Protein AF-A0A942SAV4-F1 (afdb_monomer_lite)

Structure (mmCIF, N/CA/C/O backbone):
data_AF-A0A942SAV4-F1
#
_entry.id   AF-A0A942SAV4-F1
#
loop_
_atom_site.group_PDB
_atom_site.id
_atom_site.type_symbol
_atom_site.label_atom_id
_atom_site.label_alt_id
_atom_site.label_comp_id
_atom_site.label_asym_id
_atom_site.label_entity_id
_atom_site.label_seq_id
_atom_site.pdbx_PDB_ins_code
_atom_site.Cartn_x
_atom_site.Cartn_y
_atom_site.Cartn_z
_atom_site.occupancy
_atom_site.B_iso_or_equiv
_atom_site.auth_seq_id
_atom_site.auth_comp_id
_atom_site.auth_asym_id
_atom_site.auth_atom_id
_atom_site.pdbx_PDB_model_num
ATOM 1 N N . MET A 1 1 ? 0.467 7.451 -10.225 1.00 91.62 1 MET A N 1
ATOM 2 C CA . MET A 1 1 ? -0.670 8.255 -9.726 1.00 91.62 1 MET A CA 1
ATOM 3 C C . MET A 1 1 ? -0.835 8.027 -8.230 1.00 91.62 1 MET A C 1
ATOM 5 O O . MET A 1 1 ? -0.537 6.926 -7.783 1.00 91.62 1 MET A O 1
ATOM 9 N N . ARG A 1 2 ? -1.259 9.038 -7.461 1.00 95.00 2 ARG A N 1
ATOM 10 C CA . ARG A 1 2 ? -1.542 8.909 -6.021 1.00 95.00 2 ARG A CA 1
ATOM 11 C C . ARG A 1 2 ? -3.050 8.788 -5.810 1.00 95.00 2 ARG A C 1
ATOM 13 O O . ARG A 1 2 ? -3.794 9.577 -6.384 1.00 95.00 2 ARG A O 1
ATOM 20 N N . LEU A 1 3 ? -3.468 7.812 -5.016 1.00 94.88 3 LEU A N 1
ATOM 21 C CA . LEU A 1 3 ? -4.847 7.584 -4.600 1.00 94.88 3 LEU A CA 1
ATOM 22 C C . LEU A 1 3 ? -4.964 7.820 -3.097 1.00 94.88 3 LEU A C 1
ATOM 24 O O . LEU A 1 3 ? -4.041 7.489 -2.352 1.00 94.88 3 LEU A O 1
ATOM 28 N N . THR A 1 4 ? -6.101 8.363 -2.675 1.00 95.50 4 THR A N 1
ATOM 29 C CA .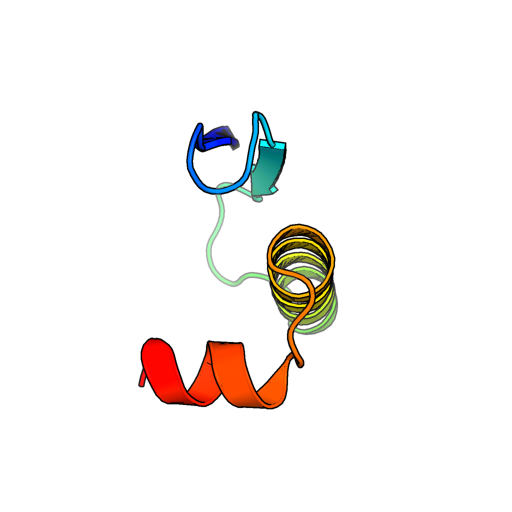 THR A 1 4 ? -6.414 8.621 -1.268 1.00 95.50 4 THR A CA 1
ATOM 30 C C . THR A 1 4 ? -7.745 7.970 -0.923 1.00 95.50 4 THR A C 1
ATOM 32 O O . THR A 1 4 ? -8.685 8.032 -1.716 1.00 95.50 4 THR A O 1
ATOM 35 N N . THR A 1 5 ? -7.839 7.377 0.261 1.00 95.12 5 THR A N 1
ATOM 36 C CA . THR A 1 5 ? -9.110 6.961 0.867 1.00 95.12 5 THR A CA 1
ATOM 37 C C . THR A 1 5 ? -9.276 7.634 2.224 1.00 95.12 5 THR A C 1
ATOM 39 O O . THR A 1 5 ? -8.285 7.946 2.875 1.00 95.12 5 THR A O 1
ATOM 42 N N . GLN A 1 6 ? -10.523 7.865 2.634 1.00 96.38 6 GLN A N 1
ATOM 43 C CA . GLN A 1 6 ? -10.884 8.312 3.989 1.00 96.38 6 GLN A CA 1
ATOM 44 C C . GLN A 1 6 ? -11.521 7.181 4.817 1.00 96.38 6 GLN A C 1
ATOM 46 O O . GLN A 1 6 ? -11.896 7.371 5.975 1.00 96.38 6 GLN A O 1
ATOM 51 N N . GLN A 1 7 ? -11.691 5.995 4.225 1.00 93.38 7 GLN A N 1
ATOM 52 C CA . GLN A 1 7 ? -12.267 4.849 4.914 1.00 93.38 7 GLN A CA 1
ATOM 53 C C . GLN A 1 7 ? -11.246 4.259 5.890 1.00 93.38 7 GLN A C 1
ATOM 55 O O . GLN A 1 7 ? -10.128 3.943 5.489 1.00 93.38 7 GLN A O 1
ATOM 60 N N . ASN A 1 8 ? -11.663 4.034 7.140 1.00 92.31 8 ASN A N 1
ATOM 61 C CA . ASN A 1 8 ? -10.787 3.585 8.229 1.00 92.31 8 ASN A CA 1
ATOM 62 C C . ASN A 1 8 ? -9.631 4.563 8.530 1.00 92.31 8 ASN A C 1
ATOM 64 O O . ASN A 1 8 ? -8.550 4.150 8.936 1.00 92.31 8 ASN A O 1
ATOM 68 N N . GLY A 1 9 ? -9.860 5.861 8.304 1.00 94.25 9 GLY A N 1
ATOM 69 C CA . GLY A 1 9 ? -8.837 6.903 8.379 1.00 94.25 9 GLY A CA 1
ATOM 70 C C . GLY A 1 9 ? -8.315 7.313 7.003 1.00 94.25 9 GLY A C 1
ATOM 71 O O . GLY A 1 9 ? -8.653 6.715 5.981 1.00 94.25 9 GLY A O 1
ATOM 72 N N . GLU A 1 10 ? -7.511 8.373 6.980 1.00 96.88 10 GLU A N 1
ATOM 73 C CA . GLU 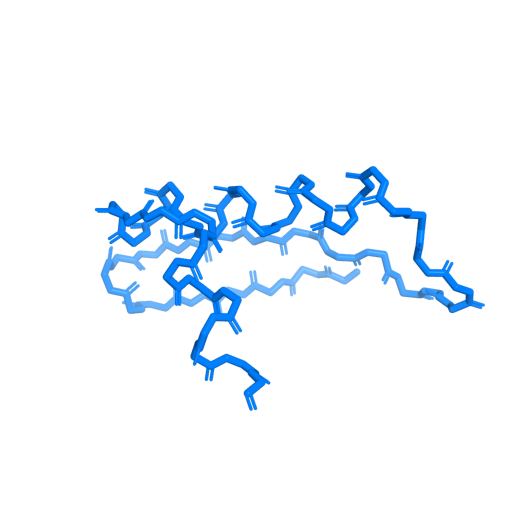A 1 10 ? -6.872 8.845 5.756 1.00 96.88 10 GLU A CA 1
ATOM 74 C C . GLU A 1 10 ? -5.688 7.947 5.391 1.00 96.88 10 GLU A C 1
ATOM 76 O O . GLU A 1 10 ? -4.792 7.731 6.206 1.00 96.88 10 GLU A O 1
ATOM 81 N N . HIS A 1 11 ? -5.664 7.454 4.153 1.00 96.81 11 HIS A N 1
ATOM 82 C CA . HIS A 1 11 ? -4.548 6.663 3.639 1.00 96.81 11 HIS A CA 1
ATOM 83 C C . HIS A 1 11 ? -4.219 7.013 2.201 1.00 96.81 11 HIS A C 1
ATOM 85 O O . HIS A 1 11 ? -5.111 7.276 1.393 1.00 96.81 11 HIS A O 1
ATOM 91 N N . HIS A 1 12 ? -2.928 6.987 1.884 1.00 96.69 12 HIS A N 1
ATOM 92 C CA . HIS A 1 12 ? -2.376 7.428 0.612 1.00 96.69 12 HIS A CA 1
ATOM 93 C C . HIS A 1 12 ? -1.525 6.329 -0.020 1.00 96.69 12 HIS A C 1
ATOM 95 O O . HIS A 1 12 ? -0.502 5.942 0.535 1.00 96.69 12 HIS A O 1
ATOM 101 N N . ILE A 1 13 ? -1.881 5.902 -1.233 1.00 95.06 13 ILE A N 1
ATOM 102 C CA . ILE A 1 13 ? -1.127 4.889 -1.986 1.00 95.06 13 ILE A CA 1
ATOM 103 C C . ILE A 1 13 ? -0.692 5.460 -3.329 1.00 95.06 13 ILE A C 1
ATOM 105 O O . ILE A 1 13 ? -1.453 6.146 -4.011 1.00 95.06 13 ILE A O 1
ATOM 109 N N . THR A 1 14 ? 0.537 5.156 -3.747 1.00 94.69 14 THR A N 1
ATOM 110 C CA . THR A 1 14 ? 1.022 5.491 -5.091 1.00 94.69 14 THR A CA 1
ATOM 111 C C . THR A 1 14 ? 1.029 4.250 -5.975 1.00 94.69 14 THR A C 1
ATOM 113 O O . THR A 1 14 ? 1.680 3.260 -5.658 1.00 94.69 14 THR A O 1
ATOM 116 N N . ILE A 1 15 ? 0.333 4.321 -7.110 1.00 92.44 15 ILE A N 1
ATOM 117 C CA . ILE A 1 15 ? 0.227 3.232 -8.087 1.00 92.44 15 ILE A CA 1
ATOM 118 C C . ILE A 1 15 ? 0.933 3.636 -9.394 1.00 92.44 15 ILE A C 1
ATOM 120 O O . ILE A 1 15 ? 0.728 4.761 -9.874 1.00 92.44 15 ILE A O 1
ATOM 124 N N . PRO A 1 16 ? 1.768 2.766 -9.994 1.00 93.31 16 PRO A N 1
ATOM 125 C CA . PRO A 1 16 ? 2.334 2.998 -11.321 1.00 93.31 16 PRO A CA 1
ATOM 126 C C . PRO A 1 16 ? 1.239 3.161 -12.380 1.00 93.31 16 PRO A C 1
ATOM 128 O O . PRO A 1 16 ? 0.265 2.418 -12.388 1.00 93.31 16 PRO A O 1
ATOM 131 N N . ASN A 1 17 ? 1.412 4.113 -13.297 1.00 90.81 17 ASN A N 1
ATOM 132 C CA . ASN A 1 17 ? 0.471 4.347 -14.397 1.00 90.81 17 ASN A CA 1
ATOM 133 C C . ASN A 1 17 ? 0.993 3.733 -15.707 1.00 90.81 17 ASN A C 1
ATOM 135 O O . ASN A 1 17 ? 1.251 4.442 -16.676 1.00 90.81 17 ASN A O 1
ATOM 139 N N . HIS A 1 18 ? 1.247 2.427 -15.701 1.00 87.25 18 HIS A N 1
ATOM 140 C CA . HIS A 1 18 ? 1.622 1.671 -16.895 1.00 87.25 18 HIS A CA 1
ATOM 141 C C . HIS A 1 18 ? 1.121 0.229 -16.785 1.00 87.25 18 HIS A C 1
ATOM 143 O O . HIS A 1 18 ? 0.989 -0.313 -15.688 1.00 87.25 18 HIS A O 1
ATOM 149 N N . ASN A 1 19 ? 0.900 -0.414 -17.928 1.00 86.69 19 ASN A N 1
ATOM 150 C CA . ASN A 1 19 ? 0.514 -1.818 -18.019 1.00 86.69 19 ASN A CA 1
ATOM 151 C C . ASN A 1 19 ? 1.576 -2.572 -18.843 1.00 86.69 19 ASN A C 1
ATOM 153 O O . ASN A 1 19 ? 1.879 -2.119 -19.947 1.00 86.69 19 ASN A O 1
ATOM 157 N N . PRO A 1 20 ? 2.156 -3.684 -18.354 1.00 90.25 20 PRO A N 1
ATOM 158 C CA . PRO A 1 20 ? 1.816 -4.405 -17.126 1.00 90.25 20 PRO A CA 1
ATOM 159 C C . PRO A 1 20 ? 2.439 -3.808 -15.855 1.00 90.25 20 PRO A C 1
ATOM 161 O O . PRO A 1 20 ? 3.502 -3.182 -15.881 1.00 90.25 20 PRO A O 1
ATOM 164 N N . ILE A 1 21 ? 1.791 -4.044 -14.715 1.00 92.12 21 ILE A N 1
ATOM 165 C CA . ILE A 1 21 ? 2.378 -3.807 -13.391 1.00 92.12 21 ILE A CA 1
ATOM 166 C C . ILE A 1 21 ? 3.174 -5.053 -12.994 1.00 92.12 21 ILE A C 1
ATOM 168 O O . ILE A 1 21 ? 2.699 -6.180 -13.131 1.00 92.12 21 ILE A O 1
ATOM 172 N N . LYS A 1 22 ? 4.397 -4.865 -12.485 1.00 94.12 22 LYS A N 1
ATOM 173 C CA . LYS A 1 22 ? 5.215 -5.979 -11.986 1.00 94.12 22 LYS A CA 1
ATOM 174 C C . LYS A 1 22 ? 4.503 -6.672 -10.824 1.00 94.12 22 LYS A C 1
ATOM 176 O O . LYS A 1 22 ? 4.001 -6.002 -9.923 1.00 94.12 22 LYS A O 1
ATOM 181 N N . ILE A 1 23 ? 4.546 -8.004 -10.785 1.00 93.75 23 ILE A N 1
ATOM 182 C CA . ILE A 1 23 ? 3.846 -8.790 -9.757 1.00 93.75 23 ILE A CA 1
ATOM 183 C C . ILE A 1 23 ? 4.285 -8.434 -8.328 1.00 93.75 23 ILE A C 1
ATOM 185 O O . ILE A 1 23 ? 3.455 -8.362 -7.427 1.00 93.75 23 ILE A O 1
ATOM 189 N N . GLY A 1 24 ? 5.571 -8.114 -8.134 1.00 94.94 24 GLY A N 1
ATOM 190 C CA . GLY A 1 24 ? 6.086 -7.628 -6.852 1.00 94.94 24 GLY A CA 1
ATOM 191 C C . GLY A 1 24 ? 5.449 -6.301 -6.438 1.00 94.94 24 GLY A C 1
ATOM 192 O O . GLY A 1 24 ? 5.013 -6.162 -5.302 1.00 94.94 24 GLY A O 1
ATOM 193 N N . THR A 1 25 ? 5.302 -5.360 -7.375 1.00 94.94 25 THR A N 1
ATOM 194 C CA . THR A 1 25 ? 4.655 -4.065 -7.122 1.00 94.94 25 THR A CA 1
ATOM 195 C C . THR A 1 25 ? 3.175 -4.229 -6.795 1.00 94.94 25 THR A C 1
ATOM 197 O O . THR A 1 25 ? 2.697 -3.619 -5.843 1.00 94.94 25 THR A O 1
ATOM 200 N N . LEU A 1 26 ? 2.463 -5.092 -7.525 1.00 93.69 26 LEU A N 1
ATOM 201 C CA . LEU A 1 26 ? 1.072 -5.416 -7.210 1.00 93.69 26 LEU A CA 1
ATOM 202 C C . LEU A 1 26 ? 0.950 -6.033 -5.808 1.00 93.69 26 LEU A C 1
ATOM 204 O O . LEU A 1 26 ? 0.101 -5.614 -5.028 1.00 93.69 26 LEU A O 1
ATOM 208 N N . SER A 1 27 ? 1.828 -6.977 -5.453 1.00 95.12 27 SER A N 1
ATOM 209 C CA . SER A 1 27 ? 1.814 -7.579 -4.117 1.00 95.12 27 SER A CA 1
ATOM 210 C C . SER A 1 27 ? 2.118 -6.564 -3.013 1.00 95.12 27 SER A C 1
ATOM 212 O O . SER A 1 27 ? 1.524 -6.667 -1.942 1.00 95.12 27 SER A O 1
ATOM 214 N N . SER A 1 28 ? 3.015 -5.600 -3.243 1.00 95.69 28 SER A N 1
ATOM 215 C CA . SER A 1 28 ? 3.275 -4.517 -2.288 1.00 95.69 28 SER A CA 1
ATOM 216 C C . SER A 1 28 ? 2.054 -3.619 -2.103 1.00 95.69 28 SER A C 1
ATOM 218 O O . SER A 1 28 ? 1.710 -3.323 -0.965 1.00 95.69 28 SER A O 1
ATOM 220 N N . ILE A 1 29 ? 1.359 -3.253 -3.189 1.00 95.06 29 ILE A N 1
ATOM 221 C CA . ILE A 1 29 ? 0.116 -2.466 -3.116 1.00 95.06 29 ILE A CA 1
ATOM 222 C C . ILE A 1 29 ? -0.952 -3.217 -2.308 1.00 95.06 29 ILE A C 1
ATOM 224 O O . ILE A 1 29 ? -1.554 -2.641 -1.408 1.00 95.06 29 ILE A O 1
ATOM 228 N N . LEU A 1 30 ? -1.168 -4.509 -2.580 1.00 95.12 30 LEU A N 1
ATOM 229 C CA . LEU A 1 30 ? -2.163 -5.305 -1.851 1.00 95.12 30 LEU A CA 1
ATOM 230 C C . LEU A 1 30 ? -1.824 -5.452 -0.359 1.00 95.12 30 LEU A C 1
ATOM 232 O O . LEU A 1 30 ? -2.725 -5.409 0.475 1.00 95.12 30 LEU A O 1
ATOM 236 N N . ASN A 1 31 ? -0.542 -5.610 -0.018 1.00 96.31 31 ASN A N 1
ATOM 237 C CA . ASN A 1 31 ? -0.096 -5.660 1.377 1.00 96.31 31 ASN A CA 1
ATOM 238 C C . ASN A 1 31 ? -0.337 -4.333 2.104 1.00 96.31 31 ASN A C 1
ATOM 240 O O . ASN A 1 31 ? -0.772 -4.342 3.251 1.00 96.31 31 ASN A O 1
ATOM 244 N N . ASP A 1 32 ? -0.073 -3.209 1.442 1.00 96.06 32 ASP A N 1
ATOM 245 C CA . ASP A 1 32 ? -0.273 -1.876 2.008 1.00 96.06 32 ASP A CA 1
ATOM 246 C C . ASP A 1 32 ? -1.761 -1.605 2.297 1.00 96.06 32 ASP A C 1
ATOM 248 O O . ASP A 1 32 ? -2.127 -1.194 3.398 1.00 96.06 32 ASP A O 1
ATOM 252 N N . VAL A 1 33 ? -2.640 -1.977 1.359 1.00 95.50 33 VAL A N 1
ATOM 253 C CA . VAL A 1 33 ? -4.099 -1.938 1.556 1.00 95.50 33 VAL A CA 1
ATOM 254 C C . VAL A 1 33 ? -4.528 -2.841 2.717 1.00 95.50 33 VAL A C 1
ATOM 256 O O . VAL A 1 33 ? -5.299 -2.414 3.575 1.00 95.50 33 VAL A O 1
ATOM 259 N N . ALA A 1 34 ? -4.033 -4.081 2.770 1.00 96.12 34 ALA A N 1
ATOM 260 C CA . ALA A 1 34 ? -4.368 -5.013 3.844 1.00 96.12 34 ALA A CA 1
ATOM 261 C C . ALA A 1 34 ? -3.943 -4.475 5.221 1.00 96.12 34 ALA A C 1
ATOM 263 O O . ALA A 1 34 ? -4.725 -4.538 6.170 1.00 96.12 34 ALA A O 1
ATOM 264 N N . SER A 1 35 ? -2.749 -3.878 5.306 1.00 96.00 35 SER A N 1
ATOM 265 C CA . SER A 1 35 ? -2.247 -3.234 6.522 1.00 96.00 35 SER A CA 1
ATOM 266 C C . SER A 1 35 ? -3.141 -2.074 6.963 1.00 96.00 35 SER A C 1
ATOM 268 O O . SER A 1 35 ? -3.479 -1.994 8.141 1.00 96.00 35 SER A O 1
ATOM 270 N N . HIS A 1 36 ? -3.568 -1.205 6.039 1.00 96.31 36 HIS A N 1
ATOM 271 C CA . HIS A 1 36 ? -4.451 -0.073 6.362 1.00 96.31 36 HIS A CA 1
ATOM 272 C C . HIS A 1 36 ? -5.811 -0.522 6.917 1.00 96.31 36 HIS A C 1
ATOM 274 O O . HIS A 1 36 ? -6.342 0.050 7.86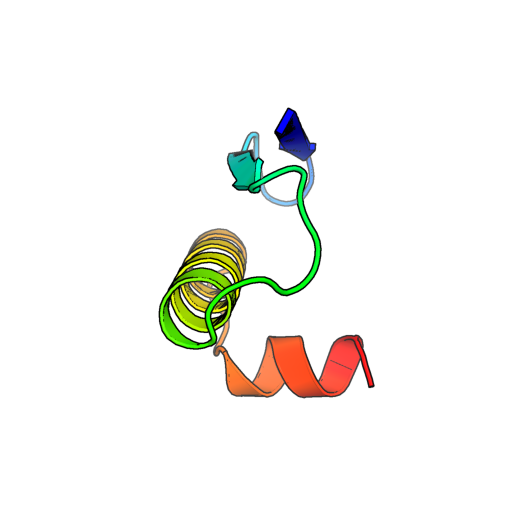8 1.00 96.31 36 HIS A O 1
ATOM 280 N N . PHE A 1 37 ? -6.377 -1.591 6.357 1.00 94.69 37 PHE A N 1
ATOM 281 C CA . PHE A 1 37 ? -7.648 -2.151 6.825 1.00 94.69 37 PHE A CA 1
ATOM 282 C C . PHE A 1 37 ? -7.502 -3.153 7.975 1.00 94.69 37 PHE A C 1
ATOM 284 O O . PHE A 1 37 ? -8.497 -3.762 8.368 1.00 94.69 37 PHE A O 1
ATOM 291 N N . ASN A 1 3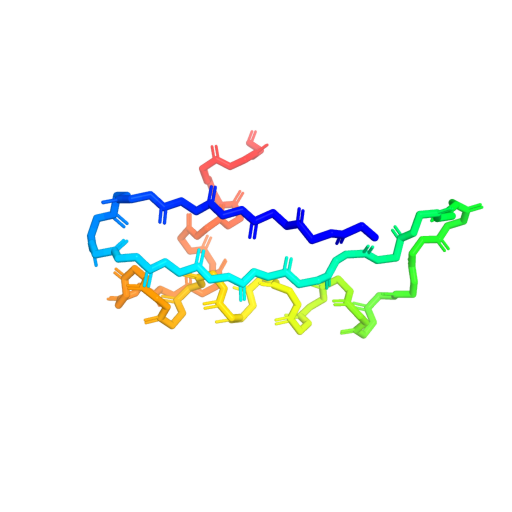8 ? -6.290 -3.327 8.513 1.00 95.56 38 ASN A N 1
ATOM 292 C CA . ASN A 1 38 ? -5.973 -4.299 9.558 1.00 95.56 38 ASN A CA 1
ATOM 293 C C . ASN A 1 38 ? -6.524 -5.707 9.237 1.00 95.56 38 ASN A C 1
ATOM 295 O O . ASN A 1 38 ? -7.106 -6.384 10.086 1.00 95.56 38 ASN A O 1
ATOM 299 N N . THR A 1 39 ? -6.377 -6.119 7.975 1.00 95.88 39 THR A N 1
ATOM 300 C CA . THR A 1 39 ? -6.841 -7.402 7.429 1.00 95.88 39 THR A CA 1
ATOM 301 C C . THR A 1 39 ? -5.693 -8.134 6.726 1.00 95.88 39 THR A C 1
ATOM 303 O O . THR A 1 39 ? -4.548 -7.681 6.710 1.00 95.88 39 THR A O 1
ATOM 306 N N . THR A 1 40 ? -5.974 -9.300 6.147 1.00 96.38 40 THR A N 1
ATOM 307 C CA . THR A 1 40 ? -4.982 -10.095 5.415 1.00 96.38 40 THR A CA 1
ATOM 308 C C . THR A 1 40 ? -5.031 -9.819 3.915 1.00 96.38 40 THR A C 1
ATOM 310 O O . THR A 1 40 ? -6.075 -9.479 3.360 1.00 96.38 40 THR A O 1
ATOM 313 N N . LYS A 1 41 ? -3.904 -10.034 3.225 1.00 94.50 41 LYS A N 1
ATOM 314 C CA . LYS A 1 41 ? -3.852 -9.957 1.756 1.00 94.50 41 LYS A CA 1
ATOM 315 C C . LYS A 1 41 ? -4.874 -10.892 1.098 1.00 94.50 41 LYS A C 1
ATOM 317 O O . LYS A 1 41 ? -5.453 -10.537 0.079 1.00 94.50 41 LYS A O 1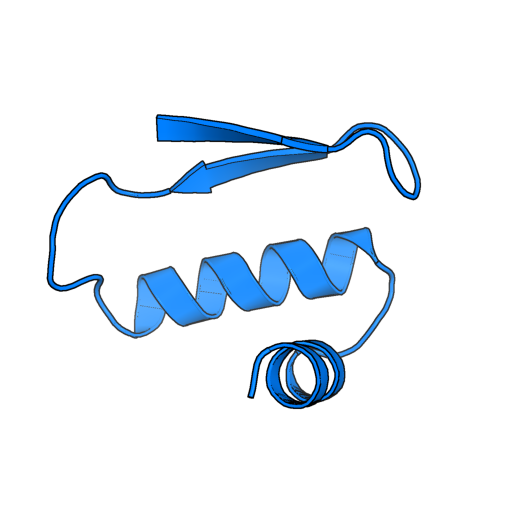
ATOM 322 N N . ASP A 1 42 ? -5.090 -12.070 1.681 1.00 95.81 42 ASP A N 1
ATOM 323 C CA . ASP A 1 42 ? -6.041 -13.061 1.173 1.00 95.81 42 ASP A CA 1
ATOM 324 C C . ASP A 1 42 ? -7.491 -12.556 1.248 1.00 95.81 42 ASP A C 1
ATOM 326 O O . ASP A 1 42 ? -8.230 -12.671 0.274 1.00 95.81 42 ASP A O 1
ATOM 330 N N . ASP A 1 43 ? -7.869 -11.895 2.349 1.00 96.25 43 ASP A N 1
ATOM 331 C CA . ASP A 1 43 ? -9.182 -11.248 2.491 1.00 96.25 43 ASP A CA 1
ATOM 332 C C . ASP A 1 43 ? -9.394 -10.155 1.436 1.00 96.25 43 ASP A C 1
ATOM 334 O O . ASP A 1 43 ? -10.459 -10.080 0.829 1.00 96.25 43 ASP A O 1
ATOM 338 N N . ILE A 1 44 ? -8.363 -9.349 1.152 1.00 95.06 44 ILE A N 1
ATOM 339 C CA . ILE A 1 44 ? -8.426 -8.345 0.081 1.00 95.06 44 ILE A CA 1
ATOM 340 C C . ILE A 1 44 ? -8.652 -9.010 -1.279 1.00 95.06 44 ILE A C 1
ATOM 342 O O . ILE A 1 44 ? -9.524 -8.565 -2.022 1.00 95.06 44 ILE A O 1
ATOM 346 N N . ILE A 1 45 ? -7.911 -10.078 -1.597 1.00 94.31 45 ILE A N 1
ATOM 347 C CA . ILE A 1 45 ? -8.041 -10.808 -2.870 1.00 94.31 45 ILE A CA 1
ATOM 348 C C . ILE A 1 45 ? -9.464 -11.357 -3.040 1.00 94.31 45 ILE A C 1
ATOM 350 O O . ILE A 1 45 ? -10.046 -11.195 -4.107 1.00 94.31 45 ILE A O 1
ATOM 354 N N . ARG A 1 46 ? -10.058 -11.928 -1.987 1.00 95.94 46 ARG A N 1
ATOM 355 C CA . ARG A 1 46 ? -11.438 -12.454 -2.016 1.00 95.94 46 ARG A CA 1
ATOM 356 C C . ARG A 1 46 ? -12.523 -11.391 -2.200 1.00 95.94 46 ARG A C 1
ATOM 358 O O . ARG A 1 46 ? -13.658 -11.741 -2.488 1.00 95.94 46 ARG A O 1
ATOM 365 N N . ARG A 1 47 ? -12.225 -10.111 -1.959 1.00 92.50 47 ARG A N 1
ATOM 366 C CA . ARG A 1 47 ? -13.194 -9.011 -2.130 1.00 92.50 47 ARG A CA 1
ATOM 367 C C . ARG A 1 47 ? -13.186 -8.414 -3.532 1.00 92.50 47 ARG A C 1
ATOM 369 O O . ARG A 1 47 ? -14.146 -7.747 -3.903 1.00 92.50 47 ARG A O 1
ATOM 376 N N . ILE A 1 48 ? -12.084 -8.574 -4.262 1.00 89.06 48 ILE A N 1
ATOM 377 C CA . ILE A 1 48 ? -11.873 -7.962 -5.582 1.00 89.06 48 ILE A CA 1
ATOM 378 C C . ILE A 1 48 ? -12.062 -8.948 -6.743 1.00 89.06 48 ILE A C 1
ATOM 380 O O . ILE A 1 48 ? -12.118 -8.502 -7.888 1.00 89.06 48 ILE A O 1
ATOM 384 N N . PHE A 1 49 ? -12.165 -10.248 -6.456 1.00 87.44 49 PHE A N 1
ATOM 385 C CA . PHE A 1 49 ? -12.439 -11.332 -7.404 1.00 87.44 49 PHE A CA 1
ATOM 386 C C . PHE A 1 49 ? -13.637 -12.149 -6.930 1.00 87.44 49 PHE A C 1
ATOM 388 O O . PHE A 1 49 ? -14.413 -12.588 -7.805 1.00 87.44 49 PHE A O 1
#

Secondary structure (DSSP, 8-state):
-EEEE-TTS-EEEE---SSSPPHHHHHHHHHHHHHHTTS-HHHHHHHH-

Sequence (49 aa):
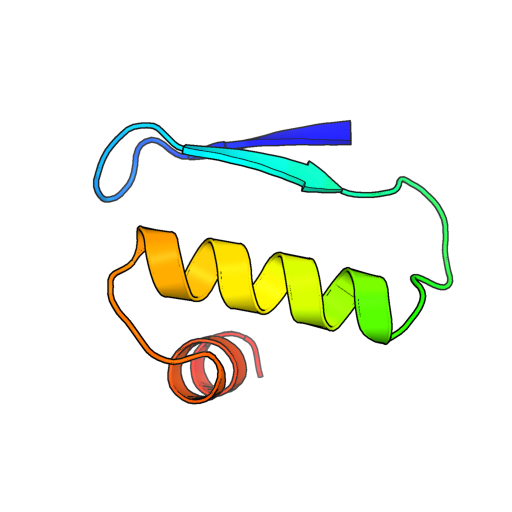MRLTTQQNGEHHITIPNHNPIKIGTLSSILNDVASHFNTTKDDIIRRIF

Foldseek 3Di:
DWDWDCVLHIDIDDDDPDPPDDPVRVQVRLVSVCVSVVHDSVVVVVVVD

Radius of gyration: 11.13 Å; chains: 1; bounding box: 19×22×28 Å

pLDDT: mean 94.15, std 2.49, range [86.69, 96.88]